Protein AF-A0A2I0BVZ5-F1 (afdb_monomer)

Sequence (155 aa):
MMMFRPHNVIKNIINSDKKVFLSTINPLNKENKNVIDIYDNYEVLKNMKEKNTLKSSLKKFREIVKKETKRKGYNFYSGWPPVNRIKVTDDEKLGLFGRKMFIYNRIKGIRETETNLFICCKNKNIICFNKNEFISLLKNMEVIKHQLEEFRKKL

Structure (mmCIF, N/CA/C/O backbone):
data_AF-A0A2I0BVZ5-F1
#
_entry.id   AF-A0A2I0BVZ5-F1
#
loop_
_atom_site.group_PDB
_atom_site.id
_atom_site.type_symbol
_atom_site.label_atom_id
_atom_site.label_alt_id
_atom_site.label_comp_id
_atom_site.label_asym_id
_atom_site.label_entity_id
_atom_site.label_seq_id
_atom_site.pdbx_PDB_ins_code
_atom_site.Cartn_x
_atom_site.Cartn_y
_atom_site.Cartn_z
_atom_site.occupancy
_atom_site.B_iso_or_equiv
_atom_site.auth_seq_id
_atom_site.auth_comp_id
_atom_site.auth_asym_id
_atom_site.auth_atom_id
_atom_site.pdbx_PDB_model_num
ATOM 1 N N . MET A 1 1 ? -34.666 22.892 -1.420 1.00 32.50 1 MET A N 1
ATOM 2 C CA . MET A 1 1 ? -33.691 21.996 -2.080 1.00 32.50 1 MET A CA 1
ATOM 3 C C . MET A 1 1 ? -32.670 22.861 -2.818 1.00 32.50 1 MET A C 1
ATOM 5 O O . MET A 1 1 ? -32.942 23.302 -3.924 1.00 32.50 1 MET A O 1
ATOM 9 N N . MET A 1 2 ? -31.558 23.227 -2.169 1.00 32.78 2 MET A N 1
ATOM 10 C CA . MET A 1 2 ? -30.519 24.074 -2.778 1.00 32.78 2 MET A CA 1
ATOM 11 C C . MET A 1 2 ? -29.412 23.188 -3.354 1.00 32.78 2 MET A C 1
ATOM 13 O O . MET A 1 2 ? -28.693 22.523 -2.613 1.00 32.78 2 MET A O 1
ATOM 17 N N . MET A 1 3 ? -29.285 23.168 -4.681 1.00 35.47 3 MET A N 1
ATOM 18 C CA . MET A 1 3 ? -28.168 22.520 -5.369 1.00 35.47 3 MET A CA 1
ATOM 19 C C . MET A 1 3 ? -26.955 23.456 -5.337 1.00 35.47 3 MET A C 1
ATOM 21 O O . MET A 1 3 ? -26.922 24.467 -6.040 1.00 35.47 3 MET A O 1
ATOM 25 N N . PHE A 1 4 ? -25.946 23.119 -4.532 1.00 39.41 4 PHE A N 1
ATOM 26 C CA . PHE A 1 4 ? -24.629 23.752 -4.606 1.00 39.41 4 PHE A CA 1
ATOM 27 C C . PHE A 1 4 ? -24.035 23.510 -6.000 1.00 39.41 4 PHE A C 1
ATOM 29 O O . PHE A 1 4 ? -23.790 22.368 -6.381 1.00 39.41 4 PHE A O 1
ATOM 36 N N . ARG A 1 5 ? -23.817 24.580 -6.779 1.00 43.03 5 ARG A N 1
ATOM 37 C CA . ARG A 1 5 ? -23.174 24.526 -8.103 1.00 43.03 5 ARG A CA 1
ATOM 38 C C . ARG A 1 5 ? -21.642 24.456 -7.934 1.00 43.03 5 ARG A C 1
ATOM 40 O O . ARG A 1 5 ? -21.035 25.478 -7.611 1.00 43.03 5 ARG A O 1
ATOM 47 N N . PRO A 1 6 ? -20.978 23.315 -8.210 1.00 47.00 6 PRO A N 1
ATOM 48 C CA . PRO A 1 6 ? -19.545 23.136 -7.943 1.00 47.00 6 PRO A CA 1
ATOM 49 C C . PRO A 1 6 ? -18.619 23.853 -8.944 1.00 47.00 6 PRO A C 1
ATOM 51 O O . PRO A 1 6 ? -17.413 23.947 -8.724 1.00 47.00 6 PRO A O 1
ATOM 54 N N . HIS A 1 7 ? -19.156 24.403 -10.037 1.00 44.94 7 HIS A N 1
ATOM 55 C CA . HIS A 1 7 ? -18.350 25.008 -11.104 1.00 44.94 7 HIS A CA 1
ATOM 56 C C . HIS A 1 7 ? -17.572 26.265 -10.687 1.00 44.94 7 HIS A C 1
ATOM 58 O O . HIS A 1 7 ? -16.470 26.482 -11.194 1.00 44.94 7 HIS A O 1
ATOM 64 N N . ASN A 1 8 ? -18.100 27.074 -9.763 1.00 48.97 8 ASN A N 1
ATOM 65 C CA . ASN A 1 8 ? -17.426 28.306 -9.335 1.00 48.97 8 ASN A CA 1
ATOM 66 C C . ASN A 1 8 ? -16.274 28.024 -8.361 1.00 48.97 8 ASN A C 1
ATOM 68 O O . ASN A 1 8 ? -15.237 28.676 -8.437 1.00 48.97 8 ASN A O 1
ATOM 72 N N . VAL A 1 9 ? -16.413 27.002 -7.512 1.00 49.91 9 VAL A N 1
ATOM 73 C CA . VAL A 1 9 ? -15.364 26.588 -6.567 1.00 49.91 9 VAL A CA 1
ATOM 74 C C . VAL A 1 9 ? -14.160 26.024 -7.326 1.00 49.91 9 VAL A C 1
ATOM 76 O O . VAL A 1 9 ? -13.029 26.427 -7.076 1.00 49.91 9 VAL A O 1
ATOM 79 N N . ILE A 1 10 ? -14.400 25.178 -8.334 1.00 50.03 10 ILE A N 1
ATOM 80 C CA . ILE A 1 10 ? -13.330 24.585 -9.150 1.00 50.03 10 ILE A CA 1
ATOM 81 C C 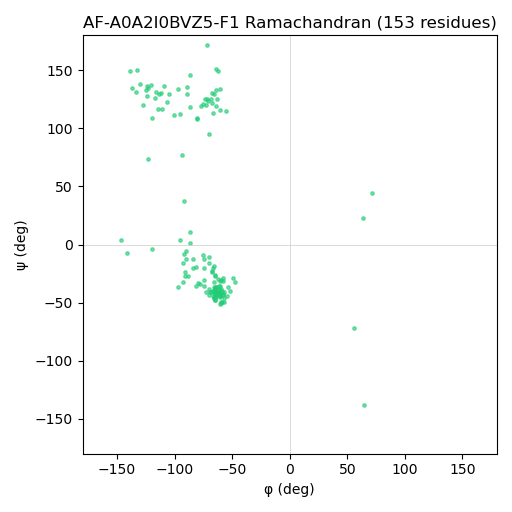. ILE A 1 10 ? -12.597 25.652 -9.981 1.00 50.03 10 ILE A C 1
ATOM 83 O O . ILE A 1 10 ? -11.369 25.635 -10.051 1.00 50.03 10 ILE A O 1
ATOM 87 N N . LYS A 1 11 ? -13.315 26.621 -10.574 1.00 48.59 11 LYS A N 1
ATOM 88 C CA . LYS A 1 11 ? -12.682 27.741 -11.300 1.00 48.59 11 LYS A CA 1
ATOM 89 C C . LYS A 1 11 ? -11.800 28.599 -10.391 1.00 48.59 11 LYS A C 1
ATOM 91 O O . LYS A 1 11 ? -10.721 29.009 -10.815 1.00 48.59 11 LYS A O 1
ATOM 96 N N . ASN A 1 12 ? -12.238 28.843 -9.158 1.00 49.50 12 ASN A N 1
ATOM 97 C CA . ASN A 1 12 ? -11.487 29.655 -8.205 1.00 49.50 12 ASN A CA 1
ATOM 98 C C . ASN A 1 12 ? -10.219 28.946 -7.714 1.0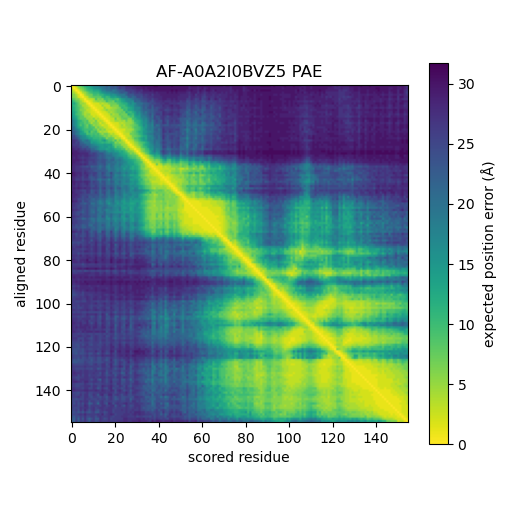0 49.50 12 ASN A C 1
ATOM 100 O O . ASN A 1 12 ? -9.183 29.599 -7.645 1.00 49.50 12 ASN A O 1
ATOM 104 N N . ILE A 1 13 ? -10.266 27.627 -7.490 1.00 50.12 13 ILE A N 1
ATOM 105 C CA . ILE A 1 13 ? -9.087 26.816 -7.128 1.00 50.12 13 ILE A CA 1
ATOM 106 C C . ILE A 1 13 ? -8.051 26.809 -8.267 1.00 50.12 13 ILE A C 1
ATOM 108 O O . ILE A 1 13 ? -6.869 27.057 -8.054 1.00 50.12 13 ILE A O 1
ATOM 112 N N . ILE A 1 14 ? -8.490 26.626 -9.516 1.00 53.91 14 ILE A N 1
ATOM 113 C CA . ILE A 1 14 ? -7.578 26.632 -10.674 1.00 53.91 14 ILE A CA 1
ATOM 114 C C . ILE A 1 14 ? -6.925 28.012 -10.869 1.00 53.91 14 ILE A C 1
ATOM 116 O O . ILE A 1 14 ? -5.754 28.108 -11.247 1.00 53.91 14 ILE A O 1
ATOM 120 N N . ASN A 1 15 ? -7.670 29.093 -10.621 1.00 55.69 15 ASN A N 1
ATOM 121 C CA . ASN A 1 15 ? -7.148 30.453 -10.740 1.00 55.69 15 ASN A CA 1
ATOM 122 C C . ASN A 1 15 ? -6.211 30.827 -9.584 1.00 55.69 15 ASN A C 1
ATOM 124 O O . ASN A 1 15 ? -5.220 31.518 -9.835 1.00 55.69 15 ASN A O 1
ATOM 128 N N . SER A 1 16 ? -6.471 30.363 -8.356 1.00 55.72 16 SER A N 1
ATOM 129 C CA . SER A 1 16 ? -5.546 30.555 -7.233 1.00 55.72 16 SER A CA 1
ATOM 130 C C . SER A 1 16 ? -4.235 29.815 -7.471 1.00 55.72 16 SER A C 1
ATOM 132 O O . SER A 1 16 ? -3.175 30.425 -7.344 1.00 55.72 16 SER A O 1
ATOM 134 N N . ASP A 1 17 ? -4.293 28.566 -7.939 1.00 54.69 17 ASP A N 1
ATOM 135 C CA . ASP A 1 17 ? -3.098 27.763 -8.218 1.00 54.69 17 ASP A CA 1
ATOM 136 C C . ASP A 1 17 ? -2.267 28.359 -9.359 1.00 54.69 17 ASP A C 1
ATOM 138 O O . ASP A 1 17 ? -1.042 28.431 -9.268 1.00 54.69 17 ASP A O 1
ATOM 142 N N . LYS A 1 18 ? -2.915 28.886 -10.409 1.00 54.03 18 LYS A N 1
ATOM 143 C CA . LYS A 1 18 ? -2.224 29.643 -11.467 1.00 54.03 18 LYS A CA 1
ATOM 144 C C . LYS A 1 18 ? -1.517 30.881 -10.928 1.00 54.03 18 LYS A C 1
ATOM 146 O O . LYS A 1 18 ? -0.394 31.157 -11.343 1.00 54.03 18 LYS A O 1
ATOM 151 N N . LYS A 1 19 ? -2.168 31.640 -10.042 1.00 55.16 19 LYS A N 1
ATOM 152 C CA . LYS A 1 19 ? -1.616 32.886 -9.494 1.00 55.16 19 LYS A CA 1
ATOM 153 C C . LYS A 1 19 ? -0.415 32.604 -8.586 1.00 55.16 19 LYS A C 1
ATOM 155 O O . LYS A 1 19 ? 0.593 33.289 -8.719 1.00 55.16 19 LYS A O 1
ATOM 160 N N . VAL A 1 20 ? -0.498 31.551 -7.768 1.00 56.00 20 VAL A N 1
ATOM 161 C CA . VAL A 1 20 ? 0.604 31.045 -6.928 1.00 56.00 20 VAL A CA 1
ATOM 162 C C . VAL A 1 20 ? 1.763 30.520 -7.788 1.00 56.00 20 VAL A C 1
ATOM 164 O O . VAL A 1 20 ? 2.927 30.824 -7.530 1.00 56.00 20 VAL A O 1
ATOM 167 N N . PHE A 1 21 ? 1.471 29.794 -8.868 1.00 49.56 21 PHE A N 1
ATOM 168 C CA . PHE A 1 21 ? 2.493 29.302 -9.797 1.00 49.56 21 PHE A CA 1
ATOM 169 C C . PHE A 1 21 ? 3.221 30.451 -10.519 1.00 49.56 21 PHE A C 1
ATOM 171 O O . PHE A 1 21 ? 4.449 30.476 -10.574 1.00 49.56 21 PHE A O 1
ATOM 178 N N . LEU A 1 22 ? 2.484 31.458 -11.000 1.00 52.03 22 LEU A N 1
ATOM 179 C CA . LEU A 1 22 ? 3.044 32.654 -11.646 1.00 52.03 22 LEU A CA 1
ATOM 180 C C . LEU A 1 22 ? 3.861 33.527 -10.681 1.00 52.03 22 LEU A C 1
ATOM 182 O O . LEU A 1 22 ? 4.923 34.019 -11.064 1.00 52.03 22 LEU A O 1
ATOM 186 N N . SER A 1 23 ? 3.420 33.685 -9.426 1.00 54.75 23 SER A N 1
ATOM 187 C CA . SER A 1 23 ? 4.189 34.419 -8.411 1.00 54.75 23 SER A CA 1
ATOM 188 C C . SER A 1 23 ? 5.477 33.705 -8.007 1.00 54.75 23 SER A C 1
ATOM 190 O O . SER A 1 23 ? 6.413 34.364 -7.572 1.00 54.75 23 SER A O 1
ATOM 192 N N . THR A 1 24 ? 5.548 32.383 -8.186 1.00 53.69 24 THR A N 1
ATOM 193 C CA . THR A 1 24 ? 6.758 31.593 -7.911 1.00 53.69 24 THR A CA 1
ATOM 194 C C . THR A 1 24 ? 7.780 31.706 -9.052 1.00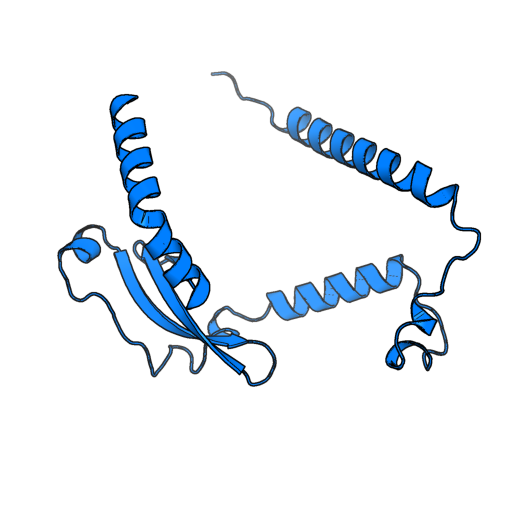 53.69 24 THR A C 1
ATOM 196 O O . THR A 1 24 ? 8.980 31.723 -8.805 1.00 53.69 24 THR A O 1
ATOM 199 N N . ILE A 1 25 ? 7.332 31.851 -10.306 1.00 51.78 25 ILE A N 1
ATOM 200 C CA . ILE A 1 25 ? 8.211 31.908 -11.493 1.00 51.78 25 ILE A CA 1
ATOM 201 C C . ILE A 1 25 ? 8.818 33.300 -11.717 1.00 51.78 25 ILE A C 1
ATOM 203 O O . ILE A 1 25 ? 9.966 33.417 -12.144 1.00 51.78 25 ILE A O 1
ATOM 207 N N . ASN A 1 26 ? 8.072 34.366 -11.422 1.00 48.56 26 ASN A N 1
ATOM 208 C CA . ASN A 1 26 ? 8.538 35.740 -11.635 1.00 48.56 26 ASN A CA 1
ATOM 209 C C . ASN A 1 26 ? 9.858 36.099 -10.910 1.00 48.56 26 ASN A C 1
ATOM 211 O O . ASN A 1 26 ? 10.692 36.749 -11.542 1.00 48.56 26 ASN A O 1
ATOM 215 N N . PRO A 1 27 ? 10.105 35.689 -9.648 1.00 49.28 27 PRO A N 1
ATOM 216 C CA . PRO A 1 27 ? 11.405 35.895 -9.005 1.00 49.28 27 PRO A CA 1
ATOM 217 C C . PRO A 1 27 ? 12.503 34.948 -9.529 1.00 49.28 27 PRO A C 1
ATOM 219 O O . PRO A 1 27 ? 13.653 35.361 -9.630 1.00 49.28 27 PRO A O 1
ATOM 222 N N . LEU A 1 28 ? 12.162 33.730 -9.970 1.00 48.78 28 LEU A N 1
ATOM 223 C CA . LEU A 1 28 ? 13.109 32.760 -10.557 1.00 48.78 28 LEU A CA 1
ATOM 224 C C . LEU A 1 28 ? 13.729 33.225 -11.890 1.00 48.78 28 LEU A C 1
ATOM 226 O O . LEU A 1 28 ? 14.852 32.841 -12.221 1.00 48.78 28 LEU A O 1
ATOM 230 N N . ASN A 1 29 ? 13.021 34.073 -12.643 1.00 50.66 29 ASN A N 1
ATOM 231 C CA . ASN A 1 29 ? 13.492 34.606 -13.925 1.00 50.66 29 ASN A CA 1
ATOM 232 C C . ASN A 1 29 ? 14.400 35.842 -13.800 1.00 50.66 29 ASN A C 1
ATOM 234 O O . ASN A 1 29 ? 15.014 36.226 -14.794 1.00 50.66 29 ASN A O 1
ATOM 238 N N . LYS A 1 30 ? 14.487 36.488 -12.626 1.00 51.59 30 LYS A N 1
ATOM 239 C CA . LYS A 1 30 ? 15.246 37.743 -12.466 1.00 51.59 30 LYS A CA 1
ATOM 240 C C . LYS A 1 30 ? 16.703 37.571 -12.019 1.00 51.59 30 LYS A C 1
ATOM 242 O O . LYS A 1 30 ? 17.467 38.510 -12.206 1.00 51.59 30 LYS A O 1
ATOM 247 N N . GLU A 1 31 ? 17.113 36.405 -11.509 1.00 51.06 31 GLU A N 1
ATOM 248 C CA . GLU A 1 31 ? 18.453 36.244 -10.902 1.00 51.06 31 GLU A CA 1
ATOM 249 C C . GLU A 1 31 ? 19.393 35.209 -11.544 1.00 51.06 31 GLU A C 1
ATOM 251 O O . GLU A 1 31 ? 20.567 35.154 -11.191 1.00 51.06 31 GLU A O 1
ATOM 256 N N . ASN A 1 32 ? 18.981 34.437 -12.549 1.00 50.88 32 ASN A N 1
ATOM 257 C CA . ASN A 1 32 ? 19.856 33.389 -13.090 1.00 50.88 32 ASN A CA 1
ATOM 258 C C . ASN A 1 32 ? 20.674 33.861 -14.302 1.00 50.88 32 ASN A C 1
ATOM 260 O O . ASN A 1 32 ? 20.385 33.501 -15.440 1.00 50.88 32 ASN A O 1
ATOM 264 N N . LYS A 1 33 ? 21.743 34.633 -14.057 1.00 53.12 33 LYS A N 1
ATOM 265 C CA . LYS A 1 33 ? 22.803 34.877 -15.063 1.00 53.12 33 LYS A CA 1
ATOM 266 C C . LYS A 1 33 ? 23.674 33.639 -15.343 1.00 53.12 33 LYS A C 1
ATOM 268 O O . LYS A 1 33 ? 24.386 33.632 -16.336 1.00 53.12 33 LYS A O 1
ATOM 273 N N . ASN A 1 34 ? 23.553 32.584 -14.535 1.00 57.59 34 ASN A N 1
ATOM 274 C CA . ASN A 1 34 ? 24.204 31.288 -14.735 1.00 57.59 34 ASN A CA 1
ATOM 275 C C . ASN A 1 34 ? 23.142 30.181 -14.788 1.00 57.59 34 ASN A C 1
ATOM 277 O O . ASN A 1 34 ? 22.963 29.427 -13.833 1.00 57.59 34 ASN A O 1
ATOM 281 N N . VAL A 1 35 ? 22.387 30.101 -15.885 1.00 59.56 35 VAL A N 1
ATOM 282 C CA . VAL A 1 35 ? 21.510 28.949 -16.133 1.00 59.56 35 VAL A CA 1
ATOM 283 C C . VAL A 1 35 ? 22.411 27.754 -16.440 1.00 59.56 35 VAL A C 1
ATOM 285 O O . VAL A 1 35 ? 22.866 27.587 -17.567 1.00 59.56 35 VAL A O 1
ATOM 288 N N . ILE A 1 36 ? 22.710 26.952 -15.418 1.00 64.25 36 ILE A N 1
ATOM 289 C CA . ILE A 1 36 ? 23.397 25.670 -15.589 1.00 64.25 36 ILE A CA 1
ATOM 290 C C . ILE A 1 36 ? 22.470 24.781 -16.414 1.00 64.25 36 ILE A C 1
ATOM 292 O O . ILE A 1 36 ? 21.332 24.518 -16.011 1.00 64.25 36 ILE A O 1
ATOM 296 N N . ASP A 1 37 ? 22.934 24.348 -17.582 1.00 67.00 37 ASP A N 1
ATOM 297 C CA . ASP A 1 37 ? 22.138 23.480 -18.429 1.00 67.00 37 ASP A CA 1
ATOM 298 C C . ASP A 1 37 ? 21.985 22.108 -17.761 1.00 67.00 37 ASP A C 1
ATOM 300 O O . ASP A 1 37 ? 22.957 21.446 -17.401 1.00 67.00 37 ASP A O 1
ATOM 304 N N . ILE A 1 38 ? 20.742 21.657 -17.594 1.00 70.69 38 ILE A N 1
ATOM 305 C CA . ILE A 1 38 ? 20.422 20.368 -16.967 1.00 70.69 38 ILE A CA 1
ATOM 306 C C . ILE A 1 38 ? 21.101 19.208 -17.716 1.00 70.69 38 ILE A C 1
ATOM 308 O O . ILE A 1 38 ? 21.423 18.188 -17.103 1.00 70.69 38 ILE A O 1
ATOM 312 N N . TYR A 1 39 ? 21.348 19.355 -19.021 1.00 69.31 39 TYR A N 1
ATOM 313 C CA . TYR A 1 39 ? 22.030 18.342 -19.829 1.00 69.31 39 TYR A CA 1
ATOM 314 C C . TYR A 1 39 ? 23.509 18.167 -19.445 1.00 69.31 39 TYR A C 1
ATOM 316 O O . TYR A 1 39 ? 24.047 17.077 -19.635 1.00 69.31 39 TYR A O 1
ATOM 324 N N . ASP A 1 40 ? 24.129 19.173 -18.823 1.00 71.00 40 ASP A N 1
ATOM 325 C CA . ASP A 1 40 ? 25.520 19.114 -18.363 1.00 71.00 40 ASP A CA 1
ATOM 326 C C . ASP A 1 40 ? 25.655 18.446 -16.983 1.00 71.00 40 ASP A C 1
ATOM 328 O O . ASP A 1 40 ? 26.717 17.919 -16.644 1.00 71.00 40 ASP A O 1
ATOM 332 N N . ASN A 1 41 ? 24.566 18.386 -16.209 1.00 76.00 41 ASN A N 1
ATOM 333 C CA . ASN A 1 41 ? 24.553 17.816 -14.857 1.00 76.00 41 ASN A CA 1
ATOM 334 C C . ASN A 1 41 ? 24.452 16.285 -14.828 1.00 76.00 41 ASN A C 1
ATOM 336 O O . ASN A 1 41 ? 24.775 15.667 -13.815 1.00 76.00 41 ASN A O 1
ATOM 340 N N . TYR A 1 42 ? 24.002 15.660 -15.918 1.00 71.81 42 TYR A N 1
ATOM 341 C CA . TYR A 1 42 ? 23.793 14.214 -15.978 1.00 71.81 42 TYR A CA 1
ATOM 342 C C . TYR A 1 42 ? 24.521 13.622 -17.182 1.00 71.81 42 TYR A C 1
ATOM 344 O O . TYR A 1 42 ? 24.196 13.937 -18.323 1.00 71.81 42 TYR A O 1
ATOM 352 N N . GLU A 1 43 ? 25.460 12.702 -16.947 1.00 72.38 43 GLU A N 1
ATOM 353 C CA . GLU A 1 43 ? 26.264 12.063 -18.007 1.00 72.38 43 GLU A CA 1
ATOM 354 C C . GLU A 1 43 ? 25.417 11.424 -19.112 1.00 72.38 43 GLU A C 1
ATOM 356 O O . GLU A 1 43 ? 25.739 11.520 -20.293 1.00 72.38 43 GLU A O 1
ATOM 361 N N . VAL A 1 44 ? 24.276 10.840 -18.739 1.00 72.38 44 VAL A N 1
ATOM 362 C CA . VAL A 1 44 ? 23.333 10.209 -19.674 1.00 72.38 44 VAL A CA 1
ATOM 363 C C . VAL A 1 44 ? 22.702 11.227 -20.635 1.00 72.38 44 VAL A C 1
ATOM 365 O O . VAL A 1 44 ? 22.295 10.870 -21.740 1.00 72.38 44 VAL A O 1
ATOM 368 N N . LEU A 1 45 ? 22.610 12.497 -20.230 1.00 71.38 45 LEU A N 1
ATOM 369 C CA . LEU A 1 45 ? 22.019 13.573 -21.024 1.00 71.38 45 LEU A CA 1
ATOM 370 C C . LEU A 1 45 ? 23.052 14.301 -21.894 1.00 71.38 45 LEU A C 1
ATOM 372 O O . LEU A 1 45 ? 22.667 14.814 -22.944 1.00 71.38 45 LEU A O 1
ATOM 376 N N . LYS A 1 46 ? 24.343 14.272 -21.533 1.00 73.12 46 LYS A N 1
ATOM 377 C CA . LYS A 1 46 ? 25.436 14.908 -22.298 1.00 73.12 46 LYS A CA 1
ATOM 378 C C . LYS A 1 46 ? 25.547 14.402 -23.739 1.00 73.12 46 LYS A C 1
ATOM 380 O O . LYS A 1 46 ? 25.898 15.156 -24.636 1.00 73.12 46 LYS A O 1
ATOM 385 N N . ASN A 1 47 ? 25.193 13.138 -23.972 1.00 69.81 47 ASN A N 1
ATOM 386 C CA . ASN A 1 47 ? 25.277 12.498 -25.290 1.00 69.81 47 ASN A CA 1
ATOM 387 C C . ASN A 1 47 ? 24.031 12.724 -26.172 1.00 69.81 47 ASN A C 1
ATOM 389 O O . ASN A 1 47 ? 23.948 12.180 -27.277 1.00 69.81 47 ASN A O 1
ATOM 393 N N . MET A 1 48 ? 23.028 13.479 -25.706 1.00 70.81 48 MET A N 1
ATOM 394 C CA . MET A 1 48 ? 21.827 13.754 -26.499 1.00 70.81 48 MET A CA 1
ATOM 395 C C . MET A 1 48 ? 22.114 14.816 -27.565 1.00 70.81 48 MET A C 1
ATOM 397 O O . MET A 1 48 ? 22.416 15.960 -27.245 1.00 70.81 48 MET A O 1
ATOM 401 N N . LYS A 1 49 ? 21.953 14.445 -28.843 1.00 64.25 49 LYS A N 1
ATOM 402 C CA . LYS A 1 49 ? 22.180 15.343 -29.992 1.00 64.25 49 LYS A CA 1
ATOM 403 C C . LYS A 1 49 ? 21.242 16.557 -30.024 1.00 64.25 49 LYS A C 1
ATOM 405 O O . LYS A 1 49 ? 21.634 17.606 -30.513 1.00 64.25 49 LYS A O 1
ATOM 410 N N . GLU A 1 50 ? 20.024 16.426 -29.495 1.00 72.88 50 GLU A N 1
ATOM 411 C CA . GLU A 1 50 ? 19.041 17.511 -29.437 1.00 72.88 50 GLU A CA 1
ATOM 412 C C . GLU A 1 50 ? 18.407 17.608 -28.049 1.00 72.88 50 GLU A C 1
ATOM 414 O O . GLU A 1 50 ? 17.926 16.619 -27.482 1.00 72.88 50 GLU A O 1
ATOM 419 N N . LYS A 1 51 ? 18.372 18.831 -27.508 1.00 77.88 51 LYS A N 1
ATOM 420 C CA . LYS A 1 51 ? 17.695 19.121 -26.243 1.00 77.88 51 LYS A CA 1
ATOM 421 C C . LYS A 1 51 ? 16.188 19.073 -26.469 1.00 77.88 51 LYS A C 1
ATOM 423 O O . LYS A 1 51 ? 15.626 19.831 -27.256 1.00 77.88 51 LYS A O 1
ATOM 428 N N . ASN A 1 52 ? 15.512 18.186 -25.747 1.00 78.44 52 ASN A N 1
ATOM 429 C CA . ASN A 1 52 ? 14.061 18.099 -25.784 1.00 78.44 52 ASN A CA 1
ATOM 430 C C . ASN A 1 52 ? 13.434 19.380 -25.232 1.00 78.44 52 ASN A C 1
ATOM 432 O O . ASN A 1 52 ? 13.770 19.833 -24.137 1.00 78.44 52 ASN A O 1
ATOM 436 N N . THR A 1 53 ? 12.447 19.912 -25.953 1.00 83.69 53 THR A N 1
ATOM 437 C CA . THR A 1 53 ? 11.605 20.990 -25.429 1.00 83.69 53 THR A CA 1
ATOM 438 C C . THR A 1 53 ? 10.835 20.513 -24.197 1.00 83.69 53 THR A C 1
ATOM 440 O O . THR A 1 53 ? 10.428 19.350 -24.112 1.00 83.69 53 THR A O 1
ATOM 443 N N . LEU A 1 54 ? 10.546 21.426 -23.264 1.00 79.94 54 LEU A N 1
ATOM 444 C CA . LEU A 1 54 ? 9.753 21.121 -22.066 1.00 79.94 54 LEU A CA 1
ATOM 445 C C . LEU A 1 54 ? 8.422 20.434 -22.416 1.00 79.94 54 LEU A C 1
ATOM 447 O O . LEU A 1 54 ? 8.019 19.467 -21.772 1.00 79.94 54 LEU A O 1
ATOM 451 N N . LYS A 1 55 ? 7.762 20.891 -23.489 1.00 85.56 55 LYS A N 1
ATOM 452 C CA . LYS A 1 55 ? 6.508 20.309 -23.986 1.00 85.56 55 LYS A CA 1
ATOM 453 C C . LYS A 1 55 ? 6.676 18.841 -24.397 1.00 85.56 55 LYS A C 1
ATOM 455 O O . LYS A 1 55 ? 5.820 18.023 -24.059 1.00 85.56 55 LYS A O 1
ATOM 460 N N . SER A 1 56 ? 7.768 18.509 -25.089 1.00 84.69 56 SER A N 1
ATOM 461 C CA . SER A 1 56 ? 8.098 17.133 -25.483 1.00 84.69 56 SER A CA 1
ATOM 462 C C . SER A 1 56 ? 8.376 16.256 -24.259 1.00 84.69 56 SER A C 1
ATOM 464 O O . SER A 1 56 ? 7.760 15.200 -24.097 1.00 84.69 56 SER A O 1
ATOM 466 N N . SER A 1 57 ? 9.207 16.738 -23.331 1.00 83.94 57 SER A N 1
ATOM 467 C CA . SER A 1 57 ? 9.557 16.018 -22.100 1.00 83.94 57 SER A CA 1
ATOM 468 C C . SER A 1 57 ? 8.336 15.728 -21.227 1.00 83.94 57 SER A C 1
ATOM 470 O O . SER A 1 57 ? 8.155 14.599 -20.771 1.00 83.94 57 SER A O 1
ATOM 472 N N . LEU A 1 58 ? 7.439 16.705 -21.055 1.00 85.19 58 LEU A N 1
ATOM 473 C CA . LEU A 1 58 ? 6.193 16.520 -20.304 1.00 85.19 58 LEU A CA 1
ATOM 474 C C . LEU A 1 58 ? 5.239 15.536 -20.991 1.00 85.19 58 LEU A C 1
ATOM 476 O O . LEU A 1 58 ? 4.566 14.757 -20.311 1.00 85.19 58 LEU A O 1
ATOM 480 N N . LYS A 1 59 ? 5.176 15.538 -22.328 1.00 90.88 59 LYS A N 1
ATOM 481 C CA . LYS A 1 59 ? 4.386 14.557 -23.084 1.00 90.88 59 LYS A CA 1
ATOM 482 C C . LYS A 1 59 ? 4.945 13.144 -22.885 1.00 90.88 59 LYS A C 1
ATOM 484 O O . LYS A 1 59 ? 4.185 12.251 -22.517 1.00 90.88 59 LYS A O 1
ATOM 489 N N . LYS A 1 60 ? 6.263 12.968 -23.020 1.00 86.62 60 LYS A N 1
ATOM 490 C CA . LYS A 1 60 ? 6.955 11.686 -22.813 1.00 86.62 60 LYS A CA 1
ATOM 491 C C . LYS A 1 60 ? 6.793 11.175 -21.380 1.00 86.62 60 LYS A C 1
ATOM 493 O O . LYS A 1 60 ? 6.487 10.004 -21.177 1.00 86.62 60 LYS A O 1
ATOM 498 N N . PHE A 1 61 ? 6.904 12.057 -20.386 1.00 85.44 61 PHE A N 1
ATOM 499 C CA . PHE A 1 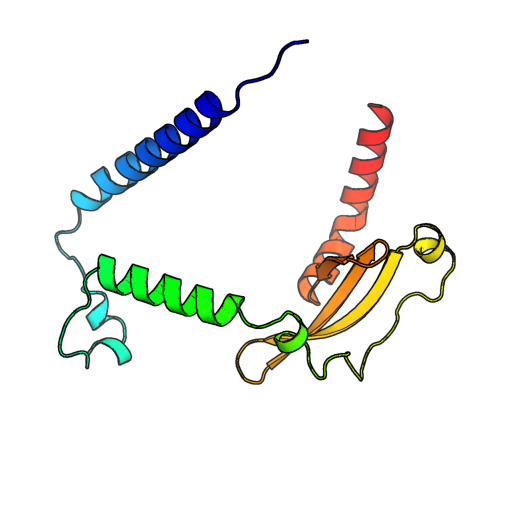61 ? 6.629 11.722 -18.988 1.00 85.44 61 PHE A CA 1
ATOM 500 C C . PHE A 1 61 ? 5.194 11.215 -18.801 1.00 85.44 61 PHE A C 1
ATOM 502 O O . PHE A 1 61 ? 4.989 10.143 -18.236 1.00 85.44 61 PHE A O 1
ATOM 509 N N . ARG A 1 62 ? 4.193 11.932 -19.331 1.00 86.19 62 ARG A N 1
ATOM 510 C CA . ARG A 1 62 ? 2.784 11.504 -19.265 1.00 86.19 62 ARG A CA 1
ATOM 511 C C . ARG A 1 62 ? 2.560 10.148 -19.929 1.00 86.19 62 ARG A C 1
ATOM 513 O O . ARG A 1 62 ? 1.799 9.341 -19.402 1.00 86.19 62 ARG A O 1
ATOM 520 N N . GLU A 1 63 ? 3.204 9.887 -21.062 1.00 87.81 63 GLU A N 1
ATOM 521 C CA . GLU A 1 63 ? 3.124 8.599 -21.757 1.00 87.81 63 GLU A CA 1
ATOM 522 C C . GLU A 1 63 ? 3.735 7.462 -20.930 1.00 87.81 63 GLU A C 1
ATOM 524 O O . GLU A 1 63 ? 3.102 6.413 -20.790 1.00 87.81 63 GLU A O 1
ATOM 529 N N . ILE A 1 64 ? 4.904 7.683 -20.320 1.00 84.06 64 ILE A N 1
ATOM 530 C CA . ILE A 1 64 ? 5.546 6.725 -19.408 1.00 84.06 64 ILE A CA 1
ATOM 531 C C . ILE A 1 64 ? 4.640 6.457 -18.206 1.00 84.06 64 ILE A C 1
ATOM 533 O O . ILE A 1 64 ? 4.313 5.302 -17.945 1.00 84.06 64 ILE A O 1
ATOM 537 N N . VAL A 1 65 ? 4.151 7.499 -17.528 1.00 78.25 65 VAL A N 1
ATOM 538 C CA . VAL A 1 65 ? 3.235 7.350 -16.386 1.00 78.25 65 VAL A CA 1
ATOM 539 C C . VAL A 1 65 ? 1.977 6.595 -16.801 1.00 78.25 65 VAL A C 1
ATOM 541 O O . VAL A 1 65 ? 1.563 5.677 -16.101 1.00 78.25 65 VAL A O 1
ATOM 544 N N . LYS A 1 66 ? 1.383 6.902 -17.959 1.00 81.12 66 LYS A N 1
ATOM 545 C CA . LYS A 1 66 ? 0.205 6.187 -18.474 1.00 81.12 66 LYS A CA 1
ATOM 546 C C . LYS A 1 66 ? 0.510 4.717 -18.778 1.00 81.12 66 LYS A C 1
ATOM 548 O O . LYS A 1 66 ? -0.345 3.863 -18.564 1.00 81.12 66 LYS A O 1
ATOM 553 N N . LYS A 1 67 ? 1.707 4.400 -19.277 1.00 78.62 67 LYS A N 1
ATOM 554 C CA . LYS A 1 67 ? 2.150 3.023 -19.547 1.00 78.62 67 LYS A CA 1
ATOM 555 C C . LYS A 1 67 ? 2.386 2.242 -18.252 1.00 78.62 67 LYS A C 1
ATOM 557 O O . LYS A 1 67 ? 1.939 1.103 -18.144 1.00 78.62 67 LYS A O 1
ATOM 562 N N . GLU A 1 68 ? 3.029 2.862 -17.271 1.00 70.06 68 GLU A N 1
ATOM 563 C CA . GLU A 1 68 ? 3.301 2.271 -15.958 1.00 70.06 68 GLU A CA 1
ATOM 564 C C . GLU A 1 68 ? 2.013 2.089 -15.137 1.00 70.06 68 GLU A C 1
ATOM 566 O O . GLU A 1 68 ? 1.794 1.028 -14.562 1.00 70.06 68 GLU A O 1
ATOM 571 N N . THR A 1 69 ? 1.097 3.062 -15.160 1.00 66.12 69 THR A N 1
ATOM 572 C CA . THR A 1 69 ? -0.207 2.995 -14.464 1.00 66.12 69 THR A CA 1
ATOM 573 C C . THR A 1 69 ? -1.224 2.072 -15.139 1.00 66.12 69 THR A C 1
ATOM 575 O O . THR A 1 69 ? -2.151 1.606 -14.484 1.00 66.12 69 THR A O 1
ATOM 578 N N . LYS A 1 70 ? -1.052 1.754 -16.432 1.00 66.94 70 LYS A N 1
ATOM 579 C CA . LYS A 1 70 ? -1.830 0.708 -17.124 1.00 66.94 70 LYS A CA 1
ATOM 580 C C . LYS A 1 70 ? -1.482 -0.708 -16.660 1.00 66.94 70 LYS A C 1
ATOM 582 O O . LYS A 1 70 ? -2.243 -1.633 -16.953 1.00 66.94 70 LYS A O 1
ATOM 587 N N . ARG A 1 71 ? -0.351 -0.916 -15.974 1.00 61.25 71 ARG A N 1
ATOM 588 C CA . ARG A 1 71 ? -0.036 -2.220 -15.381 1.00 61.25 71 ARG A CA 1
ATOM 589 C C . ARG A 1 71 ? -1.096 -2.537 -14.329 1.00 61.25 71 ARG A C 1
ATOM 591 O O . ARG A 1 71 ? -1.344 -1.743 -13.427 1.00 61.25 71 ARG A O 1
ATOM 598 N N . LYS A 1 72 ? -1.750 -3.693 -14.457 1.00 61.12 72 LYS A N 1
ATOM 599 C CA . LYS A 1 72 ? -2.767 -4.111 -13.489 1.00 61.12 72 LYS A CA 1
ATOM 600 C C . LYS A 1 72 ? -2.109 -4.316 -12.117 1.00 61.12 72 LYS A C 1
ATOM 602 O O . LYS A 1 72 ? -0.935 -4.676 -12.045 1.00 61.12 72 LYS A O 1
ATOM 607 N N . GLY A 1 73 ? -2.878 -4.117 -11.042 1.00 58.34 73 GLY A N 1
ATOM 608 C CA . GLY A 1 73 ? -2.399 -4.129 -9.650 1.00 58.34 73 GLY A CA 1
ATOM 609 C C . GLY A 1 73 ? -1.531 -5.337 -9.267 1.00 58.34 73 GLY A C 1
ATOM 610 O O . GLY A 1 73 ? -0.626 -5.216 -8.453 1.00 58.34 73 GLY A O 1
ATOM 611 N N . TYR A 1 74 ? -1.741 -6.483 -9.911 1.00 57.53 74 TYR A N 1
ATOM 612 C CA . TYR A 1 74 ? -0.971 -7.704 -9.691 1.00 57.53 74 TYR A CA 1
ATOM 613 C C . TYR A 1 74 ? 0.503 -7.647 -10.114 1.00 57.53 74 TYR A C 1
ATOM 615 O O . TYR A 1 74 ? 1.296 -8.420 -9.594 1.00 57.53 74 TYR A O 1
ATOM 623 N N . ASN A 1 75 ? 0.900 -6.722 -10.993 1.00 63.06 75 ASN A N 1
ATOM 624 C CA . ASN A 1 75 ? 2.307 -6.552 -11.381 1.00 63.06 75 ASN A CA 1
ATOM 625 C C . ASN A 1 75 ? 3.149 -5.878 -10.287 1.00 63.06 75 ASN A C 1
ATOM 627 O O . ASN A 1 75 ? 4.371 -5.847 -10.386 1.00 63.06 75 ASN A O 1
ATOM 631 N N . PHE 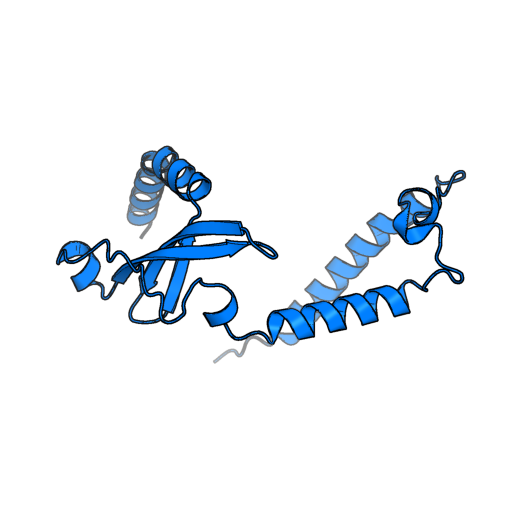A 1 76 ? 2.505 -5.308 -9.265 1.00 68.69 76 PHE A N 1
ATOM 632 C CA . PHE A 1 76 ? 3.189 -4.683 -8.136 1.00 68.69 76 PHE A CA 1
ATOM 633 C C . PHE A 1 76 ? 3.463 -5.668 -7.000 1.00 68.69 76 PHE A C 1
ATOM 635 O O . PHE A 1 76 ? 4.115 -5.294 -6.031 1.00 68.69 76 PHE A O 1
ATOM 642 N N . TYR A 1 77 ? 2.981 -6.907 -7.091 1.00 70.50 77 TYR A N 1
ATOM 643 C CA . TYR A 1 77 ? 3.090 -7.899 -6.027 1.00 70.50 77 TYR A CA 1
ATOM 644 C C . TYR A 1 77 ? 3.782 -9.147 -6.550 1.00 70.50 77 TYR A C 1
ATOM 646 O O . TYR A 1 77 ? 3.488 -9.620 -7.648 1.00 70.50 77 TYR A O 1
ATOM 654 N N . SER A 1 78 ? 4.701 -9.697 -5.764 1.00 65.62 78 SER A N 1
ATOM 655 C CA . SER A 1 78 ? 5.386 -10.925 -6.152 1.00 65.62 78 SER A CA 1
ATOM 656 C C . SER A 1 78 ? 4.399 -12.098 -6.162 1.00 65.62 78 SER A C 1
ATOM 658 O O . SER A 1 78 ? 3.802 -12.412 -5.128 1.00 65.62 78 SER A O 1
ATOM 660 N N . GLY A 1 79 ? 4.260 -12.751 -7.318 1.00 63.19 79 GLY A N 1
ATOM 661 C CA . GLY A 1 79 ? 3.551 -14.022 -7.461 1.00 63.19 79 GLY A CA 1
ATOM 662 C C . GLY A 1 79 ? 2.032 -13.938 -7.324 1.00 63.19 79 GLY A C 1
ATOM 663 O O . GLY A 1 79 ? 1.476 -14.763 -6.621 1.00 63.19 79 GLY A O 1
ATOM 664 N N . TRP A 1 80 ? 1.359 -12.956 -7.936 1.00 56.03 80 TRP A N 1
ATOM 665 C CA . TRP A 1 80 ? -0.101 -12.802 -7.830 1.00 56.03 80 TRP A CA 1
ATOM 666 C C . TRP A 1 80 ? -0.904 -14.011 -8.370 1.00 56.03 80 TRP A C 1
ATOM 668 O O . TRP A 1 80 ? -0.674 -14.405 -9.514 1.00 56.03 80 TRP A O 1
ATOM 678 N N . PRO A 1 81 ? -1.925 -14.517 -7.641 1.00 59.66 81 PRO A N 1
ATOM 679 C CA . PRO A 1 81 ? -2.310 -14.137 -6.278 1.00 59.66 81 PRO A CA 1
ATOM 680 C C . PRO A 1 81 ? -1.198 -14.526 -5.291 1.00 59.66 81 PRO A C 1
ATOM 682 O O . PRO A 1 81 ? -0.764 -15.670 -5.347 1.00 59.66 81 PRO A O 1
ATOM 685 N N . PRO A 1 82 ? -0.727 -13.620 -4.408 1.00 63.03 82 PRO A N 1
ATOM 686 C CA . PRO A 1 82 ? 0.582 -13.767 -3.774 1.00 63.03 82 PRO A CA 1
ATOM 687 C C . PRO A 1 82 ? 0.716 -15.112 -3.058 1.00 63.03 82 PRO A C 1
ATOM 689 O O . PRO A 1 82 ? -0.010 -15.379 -2.098 1.00 63.03 82 PRO A O 1
ATOM 692 N N . VAL A 1 83 ? 1.627 -15.953 -3.551 1.00 61.00 83 VAL A N 1
ATOM 693 C CA . VAL A 1 83 ? 1.817 -17.333 -3.069 1.00 61.00 83 VAL A CA 1
ATOM 694 C C . VAL A 1 83 ? 2.228 -17.346 -1.593 1.00 61.00 83 VAL A C 1
ATOM 696 O O . VAL A 1 83 ? 1.705 -18.123 -0.804 1.00 61.00 83 VAL A O 1
ATOM 699 N N . ASN A 1 84 ? 3.075 -16.394 -1.193 1.00 63.31 84 ASN A N 1
ATOM 700 C CA . ASN A 1 84 ? 3.622 -16.276 0.163 1.00 63.31 84 ASN A CA 1
ATOM 701 C C . ASN A 1 84 ? 2.770 -15.372 1.063 1.00 63.31 84 ASN A C 1
ATOM 703 O O . ASN A 1 84 ? 3.299 -14.568 1.833 1.00 63.31 84 ASN A O 1
ATOM 707 N N . ARG A 1 85 ? 1.443 -15.423 0.925 1.00 69.75 85 ARG A N 1
ATOM 708 C CA . ARG A 1 85 ? 0.564 -14.605 1.764 1.00 69.75 85 ARG A CA 1
ATOM 709 C C . ARG A 1 85 ? 0.568 -15.130 3.190 1.00 69.75 85 ARG A C 1
ATOM 711 O O . ARG A 1 85 ? 0.195 -16.275 3.430 1.00 69.75 85 ARG A O 1
ATOM 718 N N . ILE A 1 86 ? 0.916 -14.268 4.137 1.00 72.38 86 ILE A N 1
ATOM 719 C CA . ILE A 1 86 ? 0.711 -14.558 5.555 1.00 72.38 86 ILE A CA 1
ATOM 720 C C . ILE A 1 86 ? -0.544 -13.806 5.973 1.00 72.38 86 ILE A C 1
ATOM 722 O O . ILE A 1 86 ? -0.581 -12.572 5.963 1.00 72.38 86 ILE A O 1
ATOM 726 N N . LYS A 1 87 ? -1.605 -14.553 6.275 1.00 74.00 87 LYS A N 1
ATOM 727 C CA . LYS A 1 87 ? -2.808 -13.991 6.885 1.00 74.00 87 LYS A CA 1
ATOM 728 C C . LYS A 1 87 ? -2.480 -13.719 8.349 1.00 74.00 87 LYS A C 1
ATOM 730 O O . LYS A 1 87 ? -2.063 -14.623 9.058 1.00 74.00 87 LYS A O 1
ATOM 735 N N . VAL A 1 88 ? -2.608 -12.463 8.765 1.00 71.69 88 VAL A N 1
ATOM 736 C CA . VAL A 1 88 ? -2.233 -12.038 10.125 1.00 71.69 88 VAL A CA 1
ATOM 737 C C . VAL A 1 88 ? -3.402 -12.205 11.091 1.00 71.69 88 VAL A C 1
ATOM 739 O O . VAL A 1 88 ? -3.192 -12.412 12.277 1.00 71.69 88 VAL A O 1
ATOM 742 N N . THR A 1 89 ? -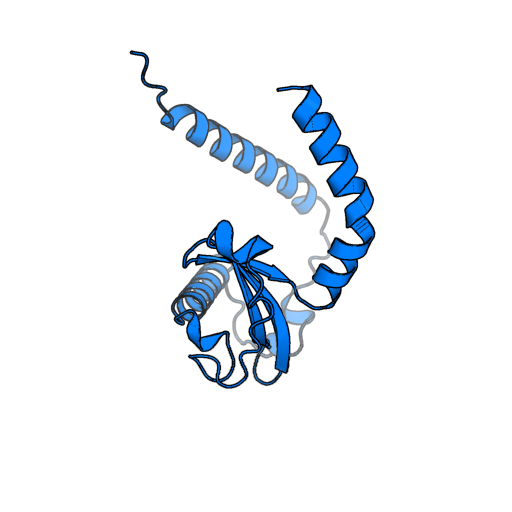4.637 -12.135 10.594 1.00 63.97 89 THR A N 1
ATOM 743 C CA . THR A 1 89 ? -5.836 -12.281 11.421 1.00 63.97 89 THR A CA 1
ATOM 744 C C .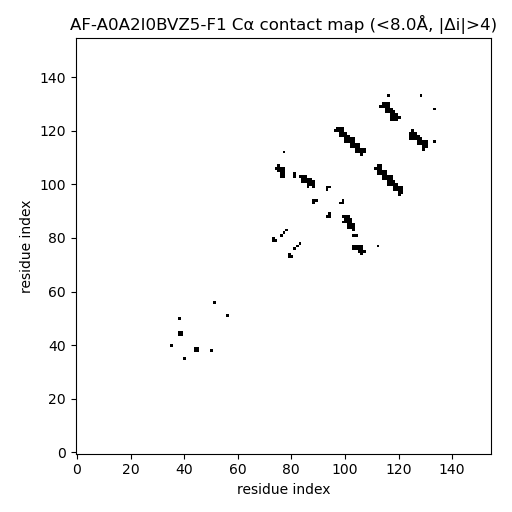 THR A 1 89 ? -6.692 -13.462 10.983 1.00 63.97 89 THR A C 1
ATOM 746 O O . THR A 1 89 ? -7.372 -13.402 9.958 1.00 63.97 89 THR A O 1
ATOM 749 N N . ASP A 1 90 ? -6.703 -14.508 11.806 1.00 58.06 90 ASP A N 1
ATOM 750 C CA . ASP A 1 90 ? -7.849 -15.418 11.946 1.00 58.06 90 ASP A CA 1
ATOM 751 C C . ASP A 1 90 ? -8.815 -14.949 13.049 1.00 58.06 90 ASP A C 1
ATOM 753 O O . ASP A 1 90 ? -9.959 -15.387 13.094 1.00 58.06 90 ASP A O 1
ATOM 757 N N . ASP A 1 91 ? -8.381 -13.986 13.870 1.00 52.84 91 ASP A N 1
ATOM 758 C CA . ASP A 1 91 ? -9.097 -13.512 15.049 1.00 52.84 91 ASP A CA 1
ATOM 759 C C . ASP A 1 91 ? -10.399 -12.764 14.740 1.00 52.84 91 ASP A C 1
ATOM 761 O O . ASP A 1 91 ? -10.446 -11.762 14.008 1.00 52.84 91 ASP A O 1
ATOM 765 N N . GLU A 1 92 ? -11.442 -13.206 15.440 1.00 53.78 92 GLU A N 1
ATOM 766 C CA . GLU A 1 92 ? -12.805 -12.677 15.456 1.00 53.78 92 GLU A CA 1
ATOM 767 C C . GLU A 1 92 ? -12.848 -11.146 15.617 1.00 53.78 92 GLU A C 1
ATOM 769 O O . GLU A 1 92 ? -13.680 -10.480 15.014 1.00 53.78 92 GLU A O 1
ATOM 774 N N . LYS A 1 93 ? -11.898 -10.527 16.327 1.00 64.31 93 LYS A N 1
ATOM 775 C CA . LYS A 1 93 ? -11.937 -9.091 16.671 1.00 64.31 93 LYS A CA 1
ATOM 776 C C . LYS A 1 93 ? -11.973 -8.143 15.467 1.00 64.31 93 LYS A C 1
ATOM 778 O O . LYS A 1 93 ? -12.799 -7.235 15.422 1.00 64.31 93 LYS A O 1
ATOM 783 N N . LEU A 1 94 ? -11.074 -8.314 14.495 1.00 61.00 94 LEU A N 1
ATOM 784 C CA . LEU A 1 94 ? -11.062 -7.490 13.272 1.00 61.00 94 LEU A CA 1
ATOM 785 C C . LEU A 1 94 ? -11.906 -8.119 12.159 1.00 61.00 94 LEU A C 1
ATOM 787 O O . LEU A 1 94 ? -12.476 -7.393 11.334 1.00 61.00 94 LEU A O 1
ATOM 791 N N . GLY A 1 95 ? -12.035 -9.450 12.184 1.00 59.81 95 GLY A N 1
ATOM 792 C CA . GLY A 1 95 ? -12.890 -10.208 11.279 1.00 59.81 95 GLY A CA 1
ATOM 793 C C . GLY A 1 95 ? -14.365 -9.807 11.373 1.00 59.81 95 GLY A C 1
ATOM 794 O O . GLY A 1 95 ? -15.004 -9.653 10.332 1.00 59.81 95 GLY A O 1
ATOM 795 N N . LEU A 1 96 ? -14.875 -9.525 12.580 1.00 59.50 96 LEU A N 1
ATOM 796 C CA . LEU A 1 96 ? -16.257 -9.077 12.825 1.00 59.50 96 LEU A CA 1
ATOM 797 C C . LEU A 1 96 ? -16.599 -7.761 12.108 1.00 59.50 96 LEU A C 1
ATOM 799 O O . LEU A 1 96 ? -17.724 -7.570 11.653 1.00 59.50 96 LEU A O 1
ATOM 803 N N . PHE A 1 97 ? -15.620 -6.874 11.910 1.00 66.75 97 PHE A N 1
ATOM 804 C CA . PHE A 1 97 ? -15.798 -5.637 11.135 1.00 66.75 97 PHE A CA 1
ATOM 805 C C . PHE A 1 97 ? -15.566 -5.832 9.627 1.00 66.75 97 PHE A C 1
ATOM 807 O O . PHE A 1 97 ? -15.436 -4.860 8.874 1.00 66.75 97 PHE A O 1
ATOM 814 N N . GLY A 1 98 ? -15.464 -7.085 9.175 1.00 68.81 98 GLY A N 1
ATOM 815 C CA . GLY A 1 98 ? -15.133 -7.448 7.803 1.00 68.81 98 GLY A CA 1
ATOM 816 C C . GLY A 1 98 ? -13.737 -6.990 7.389 1.00 68.81 98 GLY A C 1
ATOM 817 O O . GLY A 1 98 ? -13.503 -6.789 6.195 1.00 68.81 98 GLY A O 1
ATOM 818 N N . ARG A 1 99 ? -12.821 -6.757 8.340 1.00 75.62 99 ARG A N 1
ATOM 819 C CA . ARG A 1 99 ? -11.460 -6.298 8.047 1.00 75.62 99 ARG A CA 1
ATOM 820 C C . ARG A 1 99 ? -10.502 -7.480 8.017 1.00 75.62 99 ARG A C 1
ATOM 822 O O . ARG A 1 99 ? -10.521 -8.325 8.903 1.00 75.62 99 ARG A O 1
ATOM 829 N N . LYS A 1 100 ? -9.654 -7.536 6.992 1.00 76.69 100 LYS A N 1
ATOM 830 C CA . LYS A 1 100 ? -8.662 -8.603 6.806 1.00 76.69 100 LYS A CA 1
ATOM 831 C C . LYS A 1 100 ? -7.265 -8.007 6.769 1.00 76.69 100 LYS A C 1
ATOM 833 O O . LYS A 1 100 ? -7.063 -6.978 6.122 1.00 76.69 100 LYS A O 1
ATOM 838 N N . MET A 1 101 ? -6.317 -8.656 7.436 1.00 80.00 101 MET A N 1
ATOM 839 C CA . MET A 1 101 ? -4.918 -8.242 7.435 1.00 80.00 101 MET A CA 1
ATOM 840 C C . MET A 1 101 ? -4.035 -9.306 6.797 1.00 80.00 101 MET A C 1
ATOM 842 O O . MET A 1 101 ? -4.129 -10.490 7.128 1.00 80.00 101 MET A O 1
ATOM 846 N N . PHE A 1 102 ? -3.174 -8.871 5.882 1.00 80.38 102 PHE A N 1
ATOM 847 C CA . PHE A 1 102 ? -2.267 -9.744 5.144 1.00 80.38 102 PHE A CA 1
ATOM 848 C C . PHE A 1 102 ? -0.896 -9.107 5.026 1.00 80.38 102 PHE A C 1
ATOM 850 O O . PHE A 1 102 ? -0.786 -7.889 4.904 1.00 80.38 102 PHE A O 1
ATOM 857 N N . ILE A 1 103 ? 0.138 -9.931 4.986 1.00 81.62 103 ILE A N 1
ATOM 858 C CA . ILE A 1 103 ? 1.484 -9.497 4.630 1.00 81.62 103 ILE A CA 1
ATOM 859 C C . ILE A 1 103 ? 1.784 -9.981 3.212 1.00 81.62 103 ILE A C 1
ATOM 861 O O . ILE A 1 103 ? 1.600 -11.160 2.900 1.00 81.62 103 ILE A O 1
ATOM 865 N N . TYR A 1 104 ? 2.241 -9.058 2.362 1.00 80.56 104 TYR A N 1
ATOM 866 C CA . TYR A 1 104 ? 2.669 -9.335 0.993 1.00 80.56 104 TYR A CA 1
ATOM 867 C C . TYR A 1 104 ? 4.007 -8.673 0.689 1.00 80.56 104 TYR A C 1
ATOM 869 O O . TYR A 1 104 ? 4.301 -7.578 1.168 1.00 80.56 104 TYR A O 1
ATOM 877 N N . ASN A 1 105 ? 4.777 -9.296 -0.197 1.00 81.94 105 ASN A N 1
ATOM 878 C CA . ASN A 1 105 ? 5.950 -8.672 -0.788 1.00 81.94 105 ASN A CA 1
ATOM 879 C C . ASN A 1 105 ? 5.536 -7.872 -2.032 1.00 81.94 105 ASN A C 1
ATOM 881 O O . ASN A 1 105 ? 4.992 -8.405 -3.006 1.00 81.94 105 ASN A O 1
ATOM 885 N N . ARG A 1 106 ? 5.774 -6.563 -1.981 1.00 78.38 106 ARG A N 1
ATOM 886 C CA . ARG A 1 106 ? 5.587 -5.635 -3.094 1.00 78.38 106 ARG A CA 1
ATOM 887 C C . ARG A 1 106 ? 6.876 -5.562 -3.902 1.00 78.38 106 ARG A C 1
ATOM 889 O O . ARG A 1 106 ? 7.947 -5.431 -3.324 1.00 78.38 106 ARG A O 1
ATOM 896 N N . ILE A 1 107 ? 6.778 -5.597 -5.223 1.00 76.81 107 ILE A N 1
ATOM 897 C CA . ILE A 1 107 ? 7.917 -5.375 -6.114 1.00 76.81 107 ILE A CA 1
ATOM 898 C C . ILE A 1 107 ? 8.254 -3.879 -6.103 1.00 76.81 107 ILE A C 1
ATOM 900 O O . ILE A 1 107 ? 7.395 -3.027 -6.362 1.00 76.81 107 ILE A O 1
ATOM 904 N N . LYS A 1 108 ? 9.509 -3.569 -5.791 1.00 74.12 108 LYS A N 1
ATOM 905 C CA . LYS A 1 108 ? 10.099 -2.234 -5.790 1.00 74.12 108 LYS A CA 1
ATOM 906 C C . LYS A 1 108 ? 11.170 -2.193 -6.885 1.00 74.12 108 LYS A C 1
ATOM 908 O O . LYS A 1 108 ? 12.145 -2.935 -6.862 1.00 74.12 108 LYS A O 1
ATOM 913 N N . GLY A 1 109 ? 10.966 -1.354 -7.897 1.00 69.81 109 GLY A N 1
ATOM 914 C CA . GLY A 1 109 ? 11.875 -1.298 -9.044 1.00 69.81 109 GLY A CA 1
ATOM 915 C C . GLY A 1 109 ? 11.896 -2.602 -9.853 1.00 69.81 109 GLY A C 1
ATOM 916 O O . GLY A 1 109 ? 10.847 -3.176 -10.133 1.00 69.81 109 GLY A O 1
ATOM 917 N N . ILE A 1 110 ? 13.090 -3.032 -10.275 1.00 64.06 110 ILE A N 1
ATOM 918 C CA . ILE A 1 110 ? 13.268 -4.130 -11.245 1.00 64.06 110 ILE A CA 1
ATOM 919 C C . ILE A 1 110 ? 13.452 -5.492 -10.553 1.00 64.06 110 ILE A C 1
ATOM 921 O O . ILE A 1 110 ? 13.051 -6.511 -11.110 1.00 64.06 110 ILE A O 1
ATOM 925 N N . ARG A 1 111 ? 14.063 -5.534 -9.360 1.00 65.06 111 ARG A N 1
ATOM 926 C CA . ARG A 1 111 ? 14.408 -6.792 -8.663 1.00 65.06 111 ARG A CA 1
ATOM 927 C C . ARG A 1 111 ? 14.212 -6.772 -7.151 1.00 65.06 111 ARG A C 1
ATOM 929 O O . ARG A 1 111 ? 14.359 -7.815 -6.524 1.00 65.06 111 ARG A O 1
ATOM 936 N N . GLU A 1 112 ? 13.908 -5.625 -6.555 1.00 77.44 112 GLU A N 1
ATOM 937 C CA . GLU A 1 112 ? 13.751 -5.558 -5.106 1.00 77.44 112 GLU A CA 1
ATOM 938 C C . GLU A 1 112 ? 12.322 -5.915 -4.718 1.00 77.44 112 GLU A C 1
ATOM 940 O O . GLU A 1 112 ? 11.356 -5.605 -5.420 1.00 77.44 112 GLU A O 1
ATOM 945 N N . THR A 1 113 ? 12.181 -6.566 -3.572 1.00 78.25 113 THR A N 1
ATOM 946 C CA . THR A 1 113 ? 10.882 -6.827 -2.964 1.00 78.25 113 THR A CA 1
ATOM 947 C C . THR A 1 113 ? 10.859 -6.257 -1.562 1.00 78.25 113 THR A C 1
ATOM 949 O O . THR A 1 113 ? 11.788 -6.471 -0.789 1.00 78.25 113 THR A O 1
ATOM 952 N N . GLU A 1 114 ? 9.780 -5.568 -1.222 1.00 83.00 114 GLU A N 1
ATOM 953 C CA . GLU A 1 114 ? 9.574 -4.964 0.085 1.00 83.00 114 GLU A CA 1
ATOM 954 C C . GLU A 1 114 ? 8.360 -5.589 0.764 1.00 83.00 114 GLU A C 1
ATOM 956 O O . GLU A 1 114 ? 7.254 -5.615 0.211 1.00 83.00 114 GLU A O 1
ATOM 961 N N . THR A 1 115 ? 8.553 -6.076 1.984 1.00 84.00 115 THR A N 1
ATOM 962 C CA . THR A 1 115 ? 7.470 -6.628 2.794 1.00 84.00 115 THR A CA 1
ATOM 963 C C . THR A 1 115 ? 6.556 -5.513 3.282 1.00 84.00 115 THR A C 1
ATOM 965 O O . THR A 1 115 ? 6.998 -4.547 3.904 1.00 84.00 115 THR A O 1
ATOM 968 N N . ASN A 1 116 ? 5.270 -5.659 2.990 1.00 86.00 116 ASN A N 1
ATOM 969 C CA . ASN A 1 116 ? 4.244 -4.680 3.295 1.00 86.00 116 ASN A CA 1
ATOM 970 C C . ASN A 1 116 ? 3.062 -5.346 4.013 1.00 86.00 116 ASN A C 1
ATOM 972 O O . ASN A 1 116 ? 2.613 -6.429 3.626 1.00 86.00 116 ASN A O 1
ATOM 976 N N . LEU A 1 117 ? 2.540 -4.671 5.037 1.00 84.94 117 LEU A N 1
ATOM 977 C CA . LEU A 1 117 ? 1.306 -5.031 5.731 1.00 84.94 117 LEU A CA 1
ATOM 978 C C . LEU A 1 117 ? 0.117 -4.359 5.044 1.00 84.94 117 LEU A C 1
ATOM 980 O O . LEU A 1 117 ? 0.112 -3.147 4.845 1.00 84.94 117 LEU A O 1
ATOM 984 N N . PHE A 1 118 ? -0.913 -5.135 4.734 1.00 81.75 118 PHE A N 1
ATOM 985 C CA . PHE A 1 118 ? -2.143 -4.678 4.102 1.00 81.75 118 PHE A CA 1
ATOM 986 C C . PHE A 1 118 ? -3.306 -4.817 5.065 1.00 81.75 118 PHE A C 1
ATOM 988 O O . PHE A 1 118 ? -3.551 -5.900 5.597 1.00 81.75 118 PHE A O 1
ATOM 995 N N . ILE A 1 119 ? -4.064 -3.735 5.223 1.00 80.62 119 ILE A N 1
ATOM 996 C CA . ILE A 1 119 ? -5.334 -3.723 5.944 1.00 80.62 119 ILE A CA 1
ATOM 997 C C . ILE A 1 119 ? -6.450 -3.500 4.928 1.00 80.62 119 ILE A C 1
ATOM 999 O O . ILE A 1 119 ? -6.533 -2.466 4.254 1.00 80.62 119 ILE A O 1
ATOM 1003 N N . CYS A 1 120 ? -7.310 -4.502 4.807 1.00 74.75 120 CYS A N 1
ATOM 1004 C CA . CYS A 1 120 ? -8.397 -4.540 3.843 1.00 74.75 120 CYS A CA 1
ATOM 1005 C C . CYS A 1 120 ? -9.724 -4.385 4.574 1.00 74.75 120 CYS A C 1
ATOM 1007 O O . CYS A 1 120 ? -9.942 -5.070 5.569 1.00 74.75 120 CYS A O 1
ATOM 1009 N N . CYS A 1 121 ? -10.639 -3.568 4.056 1.00 72.50 121 CYS A N 1
ATOM 1010 C CA . CYS A 1 121 ? -12.026 -3.546 4.528 1.00 72.50 121 CYS A CA 1
ATOM 1011 C C . CYS A 1 121 ? -12.923 -4.211 3.486 1.00 72.50 121 CYS A C 1
ATOM 1013 O O . CYS A 1 121 ? -12.963 -3.782 2.327 1.00 72.50 121 CYS A O 1
ATOM 1015 N N . LYS A 1 122 ? -13.648 -5.247 3.914 1.00 65.69 122 LYS A N 1
ATOM 1016 C CA . LYS A 1 122 ? -14.484 -6.154 3.120 1.00 65.69 122 LYS A CA 1
ATOM 1017 C C . LYS A 1 122 ? -13.708 -6.828 1.982 1.00 65.69 122 LYS A C 1
ATOM 1019 O O . LYS A 1 122 ? -13.393 -8.001 2.120 1.00 65.69 122 LYS A O 1
ATOM 1024 N N . ASN A 1 123 ? -13.342 -6.091 0.925 1.00 60.22 123 ASN A N 1
ATOM 1025 C CA . ASN A 1 123 ? -12.600 -6.577 -0.253 1.00 60.22 123 ASN A CA 1
ATOM 1026 C C . ASN A 1 123 ? -11.633 -5.548 -0.889 1.00 60.22 123 ASN A C 1
ATOM 1028 O O . ASN A 1 123 ? -11.048 -5.834 -1.932 1.00 60.22 123 ASN A O 1
ATOM 1032 N N . LYS A 1 124 ? -11.468 -4.346 -0.318 1.00 61.53 124 LYS A N 1
ATOM 1033 C CA . LYS A 1 124 ? -10.531 -3.333 -0.840 1.00 61.53 124 LYS A CA 1
ATOM 1034 C C . LYS A 1 124 ? -9.382 -3.137 0.139 1.00 61.53 124 LYS A C 1
ATOM 1036 O O . LYS A 1 124 ? -9.628 -2.929 1.326 1.00 61.53 124 LYS A O 1
ATOM 1041 N N . ASN A 1 125 ? -8.149 -3.179 -0.364 1.00 62.72 125 ASN A N 1
ATOM 1042 C CA . ASN A 1 125 ? -6.967 -2.765 0.390 1.00 62.72 125 ASN A CA 1
ATOM 1043 C C . ASN A 1 125 ? -7.086 -1.256 0.606 1.00 62.72 125 ASN A C 1
ATOM 1045 O O . ASN A 1 125 ? -7.084 -0.504 -0.368 1.00 62.72 125 ASN A O 1
ATOM 1049 N N . ILE A 1 126 ? -7.257 -0.827 1.854 1.00 70.69 126 ILE A N 1
ATOM 1050 C CA . ILE A 1 126 ? -7.415 0.597 2.175 1.00 70.69 126 ILE A CA 1
ATOM 1051 C C . ILE A 1 126 ? -6.077 1.180 2.608 1.00 70.69 126 ILE A C 1
ATOM 1053 O O . ILE A 1 126 ? -5.770 2.318 2.268 1.00 70.69 126 ILE A O 1
ATOM 1057 N N . ILE A 1 127 ? -5.272 0.398 3.329 1.00 81.38 127 ILE A N 1
ATOM 1058 C CA . ILE A 1 127 ? -4.022 0.883 3.903 1.00 81.38 127 ILE A CA 1
ATOM 1059 C C . ILE A 1 127 ? -2.927 -0.153 3.691 1.00 81.38 127 ILE A C 1
ATOM 1061 O O . ILE A 1 127 ? -3.144 -1.350 3.896 1.00 81.38 127 ILE A O 1
ATOM 1065 N N . CYS A 1 128 ? -1.768 0.328 3.257 1.00 83.12 128 CYS A N 1
ATOM 1066 C CA . CYS A 1 128 ? -0.559 -0.455 3.058 1.00 83.12 128 CYS A CA 1
ATOM 1067 C C . CYS A 1 128 ? 0.550 0.212 3.867 1.00 83.12 128 CYS A C 1
ATOM 1069 O O . CYS A 1 128 ? 0.695 1.428 3.769 1.00 83.12 128 CYS A O 1
ATOM 1071 N N . PHE A 1 129 ? 1.311 -0.566 4.629 1.00 86.75 129 PHE A N 1
ATOM 1072 C CA . PHE A 1 129 ? 2.458 -0.073 5.382 1.00 86.75 129 PHE A CA 1
ATOM 1073 C C . PHE A 1 129 ? 3.703 -0.851 4.993 1.00 86.75 129 PHE A C 1
ATOM 1075 O O . PHE A 1 129 ? 3.705 -2.084 5.091 1.00 86.75 129 PHE A O 1
ATOM 1082 N N . ASN A 1 130 ? 4.773 -0.150 4.633 1.00 87.62 130 ASN A N 1
ATOM 1083 C CA . ASN A 1 130 ? 6.099 -0.758 4.669 1.00 87.62 130 ASN A CA 1
ATOM 1084 C C . ASN A 1 130 ? 6.562 -0.934 6.128 1.00 87.62 130 ASN A C 1
ATOM 1086 O O . ASN A 1 130 ? 5.934 -0.447 7.074 1.00 87.62 130 ASN A O 1
ATOM 1090 N N . LYS A 1 131 ? 7.681 -1.635 6.332 1.00 84.75 131 LYS A N 1
ATOM 1091 C CA . LYS A 1 131 ? 8.212 -1.910 7.677 1.00 84.75 131 LYS A CA 1
ATOM 1092 C C . LYS A 1 131 ? 8.416 -0.633 8.506 1.00 84.75 131 LYS A C 1
ATOM 1094 O O . LYS A 1 131 ? 8.048 -0.603 9.678 1.00 84.75 131 LYS A O 1
ATOM 1099 N N . ASN A 1 132 ? 8.977 0.415 7.909 1.00 88.44 132 ASN A N 1
ATOM 1100 C CA . ASN A 1 132 ? 9.303 1.654 8.617 1.00 88.44 132 ASN A CA 1
ATOM 1101 C C . ASN A 1 132 ? 8.047 2.461 8.964 1.00 88.44 132 ASN A C 1
ATOM 1103 O O . ASN A 1 132 ? 7.929 2.969 10.078 1.00 88.44 132 ASN A O 1
ATOM 1107 N N . GLU A 1 133 ? 7.090 2.536 8.042 1.00 88.44 133 GLU A N 1
ATOM 1108 C CA . GLU A 1 133 ? 5.789 3.170 8.256 1.00 88.44 133 GLU A CA 1
ATOM 1109 C C . GLU A 1 133 ? 5.004 2.458 9.353 1.00 88.44 133 GLU A C 1
ATOM 1111 O O . GLU A 1 133 ? 4.420 3.117 10.210 1.00 88.44 133 GLU A O 1
ATOM 1116 N N . PHE A 1 134 ? 5.039 1.124 9.382 1.00 89.12 134 PHE A N 1
ATOM 1117 C CA . PHE A 1 134 ? 4.389 0.354 10.436 1.00 89.12 134 PHE A CA 1
ATOM 1118 C C . PHE A 1 134 ? 5.035 0.598 11.807 1.00 89.12 134 PHE A C 1
ATOM 1120 O O . PHE A 1 134 ? 4.330 0.834 12.784 1.00 89.12 134 PHE A O 1
ATOM 1127 N N . ILE A 1 135 ? 6.369 0.620 11.889 1.00 88.81 135 ILE A N 1
ATOM 1128 C CA . ILE A 1 135 ? 7.077 0.965 13.134 1.00 88.81 135 ILE A CA 1
ATOM 1129 C C . ILE A 1 135 ? 6.720 2.388 13.582 1.00 88.81 135 ILE A C 1
ATOM 1131 O O . ILE A 1 135 ? 6.485 2.624 14.766 1.00 88.81 135 ILE A O 1
ATOM 1135 N N . SER A 1 136 ? 6.656 3.336 12.648 1.00 91.81 136 SER A N 1
ATOM 1136 C CA . SER A 1 136 ? 6.260 4.715 12.940 1.00 91.81 136 SER A CA 1
ATOM 1137 C C . SER A 1 136 ? 4.813 4.803 13.435 1.00 91.81 136 SER A C 1
ATOM 1139 O O . SER A 1 136 ? 4.537 5.505 14.407 1.00 91.81 136 SER A O 1
ATOM 1141 N N . LEU A 1 137 ? 3.894 4.043 12.831 1.00 89.19 137 LEU A N 1
ATOM 1142 C CA . LEU A 1 137 ? 2.512 3.939 13.295 1.00 89.19 137 LEU A CA 1
ATOM 1143 C C . LEU A 1 137 ? 2.468 3.457 14.746 1.00 89.19 137 LEU A C 1
ATOM 1145 O O . LEU A 1 137 ? 1.823 4.097 15.570 1.00 89.19 137 LEU A O 1
ATOM 1149 N N . LEU A 1 138 ? 3.192 2.377 15.062 1.00 90.62 138 LEU A N 1
ATOM 1150 C CA . LEU A 1 138 ? 3.251 1.822 16.415 1.00 90.62 138 LEU A CA 1
ATOM 1151 C C . LEU A 1 138 ? 3.761 2.844 17.437 1.00 90.62 138 LEU A C 1
ATOM 1153 O O . LEU A 1 138 ? 3.155 2.984 18.496 1.00 90.62 138 LEU A O 1
ATOM 1157 N N . LYS A 1 139 ? 4.806 3.609 17.097 1.00 94.00 139 LYS A N 1
ATOM 1158 C CA . LYS A 1 139 ? 5.337 4.679 17.962 1.00 94.00 139 LYS A CA 1
ATOM 1159 C C . LYS A 1 139 ? 4.315 5.780 18.255 1.00 94.00 139 LYS A C 1
ATOM 1161 O O . LYS A 1 139 ? 4.354 6.370 19.325 1.00 94.00 139 LYS A O 1
ATOM 1166 N N . ASN A 1 140 ? 3.402 6.049 17.325 1.00 93.25 140 ASN A N 1
ATOM 1167 C CA . ASN A 1 140 ? 2.395 7.102 17.461 1.00 93.25 140 ASN A CA 1
ATOM 1168 C C . ASN A 1 140 ? 1.040 6.593 17.994 1.00 93.25 140 ASN A C 1
ATOM 1170 O O . ASN A 1 140 ? 0.091 7.372 18.087 1.00 93.25 140 ASN A O 1
ATOM 1174 N N . MET A 1 141 ? 0.914 5.308 18.353 1.00 92.19 141 MET A N 1
ATOM 1175 C CA . MET A 1 141 ? -0.378 4.719 18.734 1.00 92.19 141 MET A CA 1
ATOM 1176 C C . MET A 1 141 ? -1.011 5.359 19.969 1.00 92.19 141 MET A C 1
ATOM 1178 O O . MET A 1 141 ? -2.233 5.474 20.023 1.00 92.19 141 MET A O 1
ATOM 1182 N N . GLU A 1 142 ? -0.217 5.775 20.953 1.00 92.12 142 GLU A N 1
ATOM 1183 C CA . GLU A 1 142 ? -0.732 6.419 22.169 1.00 92.12 142 GLU A CA 1
ATOM 1184 C C . GLU A 1 142 ? -1.373 7.771 21.856 1.00 92.12 142 GLU A C 1
ATOM 1186 O O . GLU A 1 142 ? -2.512 8.029 22.246 1.00 92.12 142 GLU A O 1
ATOM 1191 N N . VAL A 1 143 ? -0.690 8.587 21.049 1.00 95.25 143 VAL A N 1
ATOM 1192 C CA . VAL A 1 143 ? -1.208 9.877 20.581 1.00 95.25 143 VAL A CA 1
ATOM 1193 C C . VAL A 1 143 ? -2.491 9.675 19.777 1.00 95.25 143 VAL A C 1
ATOM 1195 O O . VAL A 1 143 ? -3.476 10.373 20.003 1.00 95.25 143 VAL A O 1
ATOM 1198 N N . ILE A 1 144 ? -2.515 8.689 18.873 1.00 92.25 144 ILE A N 1
ATOM 1199 C CA . ILE A 1 144 ? -3.705 8.375 18.070 1.00 92.25 144 ILE A CA 1
ATOM 1200 C C . ILE A 1 144 ? -4.885 7.990 18.972 1.00 92.25 144 ILE A C 1
ATOM 1202 O O . ILE A 1 144 ? -5.990 8.489 18.763 1.00 92.25 144 ILE A O 1
ATOM 1206 N N . LYS A 1 145 ? -4.668 7.139 19.983 1.00 92.75 145 LYS A N 1
ATOM 1207 C CA . LYS A 1 145 ? -5.719 6.746 20.937 1.00 92.75 145 LYS A CA 1
ATOM 1208 C C . LYS A 1 145 ? -6.284 7.955 21.674 1.00 92.75 145 LYS A C 1
ATOM 1210 O O . LYS A 1 145 ? -7.497 8.143 21.664 1.00 92.75 145 LYS A O 1
ATOM 1215 N N . HIS A 1 146 ? -5.413 8.800 22.221 1.00 94.31 146 HIS A N 1
ATOM 1216 C CA . HIS A 1 146 ? -5.826 10.017 22.913 1.00 94.31 146 HIS A CA 1
ATOM 1217 C C . HIS A 1 146 ? -6.672 10.928 22.009 1.00 94.31 146 HIS A C 1
ATOM 1219 O O . HIS A 1 146 ? -7.736 11.396 22.406 1.00 94.31 146 HIS A O 1
ATOM 1225 N N . GLN A 1 147 ? -6.245 11.150 20.761 1.00 93.88 147 GLN A N 1
ATOM 1226 C CA . GLN A 1 147 ? -6.998 11.977 19.811 1.00 93.88 147 GLN A CA 1
ATOM 1227 C C . GLN A 1 147 ? -8.369 11.381 19.459 1.00 93.88 147 GLN A C 1
ATOM 1229 O O . GLN A 1 147 ? -9.338 12.124 19.307 1.00 93.88 147 GLN A O 1
ATOM 1234 N N . LEU A 1 148 ? -8.479 10.054 19.350 1.00 92.12 148 LEU A N 1
ATOM 1235 C CA . LEU A 1 148 ? -9.761 9.387 19.107 1.00 92.12 148 LEU A CA 1
ATOM 1236 C C . LEU A 1 148 ? -10.721 9.532 20.294 1.00 92.12 148 LEU A C 1
ATOM 1238 O O . LEU A 1 148 ? -11.916 9.748 20.085 1.00 92.12 148 LEU A O 1
ATOM 1242 N N . GLU A 1 149 ? -10.217 9.436 21.523 1.00 92.94 149 GLU A N 1
ATOM 1243 C CA . GLU A 1 149 ? -11.014 9.640 22.736 1.00 92.94 149 GLU A CA 1
ATOM 1244 C C . GLU A 1 149 ? -11.499 11.085 22.857 1.00 92.94 149 GLU A C 1
ATOM 1246 O O . GLU A 1 149 ? -12.687 11.319 23.080 1.00 92.94 149 GLU A O 1
ATOM 1251 N N . GLU A 1 150 ? -10.612 12.055 22.637 1.00 93.38 150 GLU A N 1
ATOM 1252 C CA . GLU A 1 150 ? -10.962 13.478 22.620 1.00 93.38 150 GLU A CA 1
ATOM 1253 C C . GLU A 1 150 ? -11.994 13.804 21.540 1.00 93.38 150 GLU A C 1
ATOM 1255 O O . GLU A 1 150 ? -12.950 14.540 21.787 1.00 93.38 150 GLU A O 1
ATOM 1260 N N . PHE A 1 151 ? -11.848 13.230 20.345 1.00 93.25 151 PHE A N 1
ATOM 1261 C CA . PHE A 1 151 ? -12.829 13.412 19.282 1.00 93.25 151 PHE A CA 1
ATOM 1262 C C . PHE A 1 151 ? -14.191 12.818 19.655 1.00 93.25 151 PHE A C 1
ATOM 1264 O O . PHE A 1 151 ? -15.218 13.445 19.411 1.00 93.25 151 PHE A O 1
ATOM 1271 N N . ARG A 1 152 ? -14.212 11.641 20.294 1.00 87.56 152 ARG A N 1
ATOM 1272 C CA . ARG A 1 152 ? -15.454 11.008 20.755 1.00 87.56 152 ARG A CA 1
ATOM 1273 C C . ARG A 1 152 ? -16.206 11.869 21.769 1.00 87.56 152 ARG A C 1
ATOM 1275 O O . ARG A 1 152 ? -17.425 11.874 21.724 1.00 87.56 152 ARG A O 1
ATOM 1282 N N . LYS A 1 153 ? -15.512 12.595 22.652 1.00 89.75 153 LYS A N 1
ATOM 1283 C CA . LYS A 1 153 ? -16.146 13.507 23.627 1.00 89.75 153 LYS A CA 1
ATOM 1284 C C . LYS A 1 153 ? -16.848 14.708 22.974 1.00 89.75 153 LYS A C 1
ATOM 1286 O O . LYS A 1 153 ? -17.641 15.367 23.634 1.00 89.75 153 LYS A O 1
ATOM 1291 N N . LYS A 1 154 ? -16.517 15.027 21.717 1.00 83.62 154 LYS A N 1
ATOM 1292 C CA . LYS A 1 154 ? -17.087 16.153 20.956 1.00 83.62 154 LYS A CA 1
ATOM 1293 C C . LYS A 1 154 ? -18.318 15.775 20.123 1.00 83.62 154 LYS A C 1
ATOM 129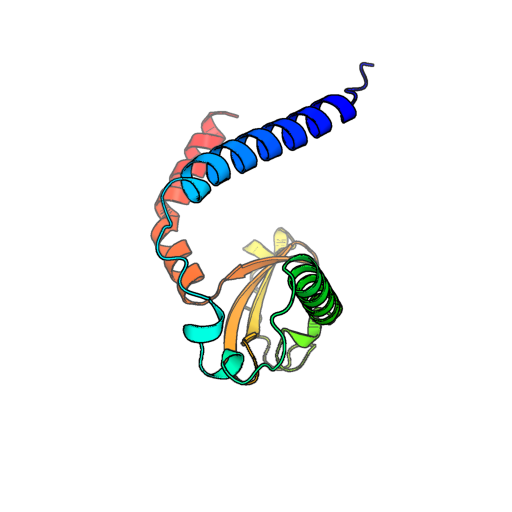5 O O . LYS A 1 154 ? -18.914 16.669 19.526 1.00 83.62 154 LYS A O 1
ATOM 1300 N N . LEU A 1 155 ? -18.639 14.483 20.035 1.00 64.00 155 LEU A N 1
ATOM 1301 C CA . LEU A 1 155 ? -19.858 13.948 19.421 1.00 64.00 155 LEU A CA 1
ATOM 1302 C C . LEU A 1 155 ? -20.945 13.798 20.484 1.00 64.00 155 LEU A C 1
ATOM 1304 O O . LEU A 1 155 ? -22.107 14.102 20.145 1.00 64.00 155 LEU A O 1
#

Nearest PDB structures (foldseek):
  4gzs-assembly1_D  TM=7.319E-01  e=1.154E+00  H3N2 subtype
  6lxk-assembly1_D  TM=7.327E-01  e=2.833E+00  Influenza A virus
  4wa3-assembly1_A  TM=7.185E-01  e=3.008E+00  Influenza A virus (A/harbor seal/Massachusetts/1/2011(H3N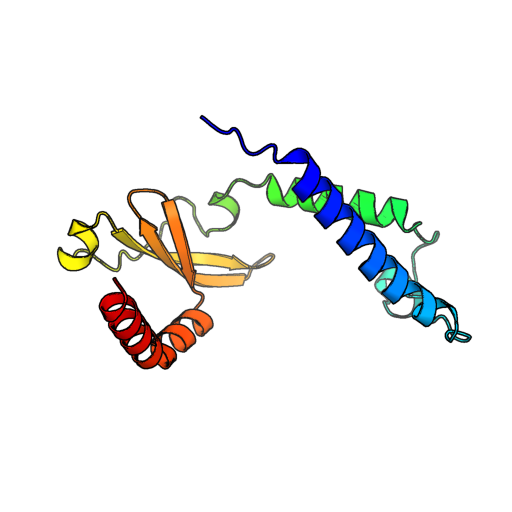8))
  4d8s-assembly1_A  TM=7.040E-01  e=3.008E+00  Influenza A virus (A/duck/Ukraine/1/1963(H3N8))
  3cl2-assembly1_B  TM=7.289E-01  e=5.812E+00  Influenza A virus (A/Viet Nam/1203/2004(H5N1))

Mean predicted aligned error: 17.58 Å

Solvent-accessible surface area (backbone atoms only — not comparable to full-atom values): 9279 Å² total; per-residue (Å²): 139,87,80,83,71,64,66,63,60,54,53,50,51,56,50,49,53,49,51,54,52,51,64,57,47,60,63,63,71,74,70,62,90,73,74,76,57,70,43,77,78,35,78,85,42,60,75,52,92,66,84,74,52,71,71,54,51,54,50,52,49,52,51,50,52,53,57,61,66,65,52,57,78,55,77,44,33,57,58,64,80,50,75,80,56,43,73,73,56,89,50,63,81,49,45,75,74,40,33,47,39,38,37,44,46,31,51,44,88,93,83,44,68,44,60,28,44,35,40,23,53,77,84,44,79,76,43,75,28,45,64,67,55,44,53,51,49,61,74,44,43,67,60,52,52,52,52,52,54,57,52,57,75,76,109

Radius of gyration: 24.05 Å; Cα contacts (8 Å, |Δi|>4): 116; chains: 1; bounding box: 60×55×54 Å

pLDDT: mean 70.22, std 15.12, range [32.5, 95.25]

Secondary structure (DSSP, 8-state):
-----THHHHHHHHHHHHHHHHHHHHHHTTS-SS---HHHH-HHHHT-SSPPPHHHHHHHHHHHHHHHHTS-GGGGBTTTTTTT-EE----HHHHTTTEEEEEEEEEETTTEEEEEEEEEETTEEEEEEEHHHHHHHHHTHHHHHHHHHHHHTT-

Foldseek 3Di:
DDDDDCVVVVVVVVVVVVVVVVVVVVVVVPPCPPPPDPLVVDPVSVPDPDDDDPVRVVVVVVVVVVVVVPPPPCVQFPPVVAPPKDWPDPDPPCVVQLKTKIWTWTDDPDDDTFIWIFIDHNHRGPDIDTPVRVVVCVVCVVVVVVVVVVVVVVD

Organism: Plasmodium falciparum (isolate NF54) (NCBI:txid5843)